Protein AF-0000000087414660 (afdb_homodimer)

Solvent-accessible surface area (backbone atoms only — not comparable to full-atom values): 9824 Å² total; per-residue (Å²): 69,61,43,52,34,40,44,60,48,26,58,79,60,72,46,51,66,63,56,50,16,60,73,39,70,44,61,52,66,60,46,50,29,36,43,65,59,64,57,55,61,46,45,43,66,60,50,35,36,44,49,52,40,48,19,65,75,62,73,42,90,70,55,59,70,57,38,40,43,67,41,82,83,61,58,76,65,73,77,68,74,74,75,71,84,119,70,62,45,51,34,41,44,62,48,28,59,77,61,72,46,51,67,64,57,51,14,60,74,38,71,44,60,51,67,59,46,52,29,36,42,66,60,63,57,57,60,46,46,44,65,59,49,35,37,44,48,52,39,48,21,65,73,61,72,43,90,68,55,59,71,58,38,40,43,67,42,80,82,60,59,76,66,73,76,70,74,77,76,70,83,121

Sequence (172 aa):
MIRFKLSELLEENGITRNALAREAKVRPNSVYEMCDNQTKRVDLQTLDKLLTTLGELSGKEIVLTDVLEYIPGVEEKKQGEDNPDKMIRFKLSELLEENGITRNALAREAKVRPNSVYEMCDNQTKRVDLQTLDKLLTTLGELSGKEIVLTDVLEYIPGVEEKKQGEDNPDK

InterPro domains:
  IPR001387 Cro/C1-type, helix-turn-helix domain [PF13443] (5-55)
  IPR010982 Lambda repressor-like, DNA-binding domain superfamily [G3DSA:1.10.260.40] (1-59)
  IPR010982 Lambda repressor-like, DNA-binding domain superfamily [SSF47413] (2-55)

Organism: NCBI:txid267746

Secondary structure (DSSP, 8-state):
-EEE-HHHHHHHHT--HHHHHHHHT--HHHHHHHHTT--SEEEHHHHHHHHHHHHHHHTS---GGGTEEE-TT-------------/-EEE-HHHHHHHHT--HHHHHHHHT--HHHHHHHHTT--SEEEHHHHHHHHHHHHHHHTS---GGGTEEE-TT-------------

pLDDT: mean 88.48, std 19.62, range [29.03, 98.56]

Nearest PDB structures (foldseek):
  3bs3-assembly1_A-2  TM=8.030E-01  e=2.935E-03  Bacteroides fragilis NCTC 9343
  7t5u-assembly1_A  TM=7.490E-01  e=5.769E-03  Escherichia coli
  3zkc-assembly1_B  TM=8.873E-01  e=2.680E-02  Bacillus subtilis subsp. subtilis str. 168
  3zkc-assembly1_A  TM=8.798E-01  e=3.426E-02  Bacillus subtilis subsp. subtilis str. 168
  1b0n-assembly1_A  TM=8.489E-01  e=2.680E-02  Bacillus subtilis

Radius of gyration: 18.77 Å; Cα contacts (8 Å, |Δi|>4): 215; chains: 2; bounding box: 47×70×40 Å

Foldseek 3Di:
DKAWLLLVLCVVQVHDLVNLCVQLVHDSVVSVCRNVRNDPDDDPVSVVSSQVSSCVSRVDHGDPCNTMDDDPPVPPPPCPVPPPPD/DKAWLLLVLCVVQVHDLVNLCVQLVHDSVVSVCRNVRNDDDDDPVSVVSSQVSSCVSRVDHGDPCNTMDDDPPVPVPPCPPPPPPD

Structure (mmCIF, N/CA/C/O backbone):
data_AF-0000000087414660-model_v1
#
loop_
_entity.id
_entity.type
_entity.pdbx_description
1 polymer 'HTH cro/C1-type domain-containing protein'
#
loop_
_atom_site.group_PDB
_atom_site.id
_atom_site.type_symbol
_atom_site.label_atom_id
_atom_site.label_alt_id
_atom_site.label_comp_id
_atom_site.label_asym_id
_atom_site.label_entity_id
_atom_site.label_seq_id
_atom_site.pdbx_PDB_ins_code
_atom_site.Cartn_x
_atom_site.Cartn_y
_atom_site.Cartn_z
_atom_site.occupancy
_atom_site.B_iso_or_equiv
_atom_site.auth_seq_id
_atom_site.auth_comp_id
_atom_site.auth_asym_id
_atom_site.auth_atom_id
_atom_site.pdbx_PDB_model_num
ATOM 1 N N . MET A 1 1 ? -3.801 10.547 -5.344 1 91.44 1 MET A N 1
ATOM 2 C CA . MET A 1 1 ? -4.586 9.312 -5.289 1 91.44 1 MET A CA 1
ATOM 3 C C . MET A 1 1 ? -3.689 8.094 -5.457 1 91.44 1 MET A C 1
ATOM 5 O O . MET A 1 1 ? -2.656 8.164 -6.125 1 91.44 1 MET A O 1
ATOM 9 N N . ILE A 1 2 ? -4.043 6.918 -4.793 1 96.19 2 ILE A N 1
ATOM 10 C CA . ILE A 1 2 ? -3.33 5.648 -4.918 1 96.19 2 ILE A CA 1
ATOM 11 C C . ILE A 1 2 ? -4.168 4.664 -5.73 1 96.19 2 ILE A C 1
ATOM 13 O O . ILE A 1 2 ? -5.359 4.488 -5.465 1 96.19 2 ILE A O 1
ATOM 17 N N . ARG A 1 3 ? -3.59 4.125 -6.742 1 95.88 3 ARG A N 1
ATOM 18 C CA . ARG A 1 3 ? -4.297 3.168 -7.59 1 95.88 3 ARG A CA 1
ATOM 19 C C . ARG A 1 3 ? -3.443 1.933 -7.848 1 95.88 3 ARG A C 1
ATOM 21 O O . ARG A 1 3 ? -2.215 1.997 -7.789 1 95.88 3 ARG A O 1
ATOM 28 N N . PHE A 1 4 ? -4.129 0.863 -8.141 1 97.94 4 PHE A N 1
ATOM 29 C CA . PHE A 1 4 ? -3.439 -0.372 -8.5 1 97.94 4 PHE A CA 1
ATOM 30 C C . PHE A 1 4 ? -3.09 -0.389 -9.984 1 97.94 4 PHE A C 1
ATOM 32 O O . PHE A 1 4 ? -3.891 0.035 -10.82 1 97.94 4 PHE A O 1
ATOM 39 N N . LYS A 1 5 ? -1.919 -0.885 -10.281 1 97.75 5 LYS A N 1
ATOM 40 C CA . LYS A 1 5 ? -1.485 -1.153 -11.648 1 97.75 5 LYS A CA 1
ATOM 41 C C . LYS A 1 5 ? -1.439 -2.652 -11.93 1 97.75 5 LYS A C 1
ATOM 43 O O . LYS A 1 5 ? -0.771 -3.096 -12.867 1 97.75 5 LYS A O 1
ATOM 48 N N . LEU A 1 6 ? -2.076 -3.365 -11.133 1 98.06 6 LEU A N 1
ATOM 49 C CA . LEU A 1 6 ? -2.004 -4.82 -11.156 1 98.06 6 LEU A CA 1
ATOM 50 C C . LEU A 1 6 ? -2.561 -5.375 -12.469 1 98.06 6 LEU A C 1
ATOM 52 O O . LEU A 1 6 ? -1.972 -6.273 -13.062 1 98.06 6 LEU A O 1
ATOM 56 N N . SER A 1 7 ? -3.668 -4.848 -12.922 1 98.12 7 SER A N 1
ATOM 57 C CA . SER A 1 7 ? -4.281 -5.316 -14.156 1 98.12 7 SER A CA 1
ATOM 58 C C . SER A 1 7 ? -3.332 -5.16 -15.336 1 98.12 7 SER A C 1
ATOM 60 O O . SER A 1 7 ? -3.148 -6.094 -16.125 1 98.12 7 SER A O 1
ATOM 62 N N . GLU A 1 8 ? -2.762 -3.986 -15.5 1 97.62 8 GLU A N 1
ATOM 63 C CA . GLU A 1 8 ? -1.803 -3.713 -16.562 1 97.62 8 GLU A CA 1
ATOM 64 C C . GLU A 1 8 ? -0.589 -4.633 -16.469 1 97.62 8 GLU A C 1
ATOM 66 O O . GLU A 1 8 ? -0.1 -5.137 -17.484 1 97.62 8 GLU A O 1
ATOM 71 N N . LEU A 1 9 ? -0.122 -4.824 -15.258 1 97.44 9 LEU A N 1
ATOM 72 C CA . LEU A 1 9 ? 1.042 -5.672 -15.016 1 97.44 9 LEU A CA 1
ATOM 73 C C . LEU A 1 9 ? 0.767 -7.109 -15.461 1 97.44 9 LEU A C 1
ATOM 75 O O . LEU A 1 9 ? 1.617 -7.742 -16.094 1 97.44 9 LEU A O 1
ATOM 79 N N . LEU A 1 10 ? -0.394 -7.609 -15.117 1 98.12 10 LEU A N 1
ATOM 80 C CA . LEU A 1 10 ? -0.779 -8.961 -15.508 1 98.12 10 LEU A CA 1
ATOM 81 C C . LEU A 1 10 ? -0.871 -9.078 -17.031 1 98.12 10 LEU A C 1
ATOM 83 O O . LEU A 1 10 ? -0.365 -10.039 -17.609 1 98.12 10 LEU A O 1
ATOM 87 N N . GLU A 1 11 ? -1.464 -8.125 -17.641 1 97.81 11 GLU A N 1
ATOM 88 C CA . GLU A 1 11 ? -1.616 -8.117 -19.094 1 97.81 11 GLU A CA 1
ATOM 89 C C . GLU A 1 11 ? -0.259 -8.086 -19.781 1 97.81 11 GLU A C 1
ATOM 91 O O . GLU A 1 11 ? -0.029 -8.828 -20.734 1 97.81 11 GLU A O 1
ATOM 96 N N . GLU A 1 12 ? 0.625 -7.289 -19.281 1 96.5 12 GLU A N 1
ATOM 97 C CA . GLU A 1 12 ? 1.955 -7.141 -19.875 1 96.5 12 GLU A CA 1
ATOM 98 C C . GLU A 1 12 ? 2.742 -8.445 -19.781 1 96.5 12 GLU A C 1
ATOM 100 O O . GLU A 1 12 ? 3.625 -8.695 -20.609 1 96.5 12 GLU A O 1
ATOM 105 N N . ASN A 1 13 ? 2.393 -9.273 -18.812 1 96.44 13 ASN A N 1
ATOM 106 C CA . ASN A 1 13 ? 3.152 -10.5 -18.594 1 96.44 13 ASN A CA 1
ATOM 107 C C . ASN A 1 13 ? 2.361 -11.727 -19.031 1 96.44 13 ASN A C 1
ATOM 109 O O . ASN A 1 13 ? 2.807 -12.859 -18.828 1 96.44 13 ASN A O 1
ATOM 113 N N . GLY A 1 14 ? 1.182 -11.5 -19.484 1 97.31 14 GLY A N 1
ATOM 114 C CA . GLY A 1 14 ? 0.346 -12.586 -19.969 1 97.31 14 GLY A CA 1
ATOM 115 C C . GLY A 1 14 ? -0.167 -13.484 -18.859 1 97.31 14 GLY A C 1
ATOM 116 O O . GLY A 1 14 ? -0.314 -14.695 -19.047 1 97.31 14 GLY A O 1
ATOM 117 N N . ILE A 1 15 ? -0.332 -12.992 -17.734 1 97.88 15 ILE A N 1
ATOM 118 C CA . ILE A 1 15 ? -0.838 -13.734 -16.594 1 97.88 15 ILE A CA 1
ATOM 119 C C . ILE A 1 15 ? -2.307 -13.383 -16.359 1 97.88 15 ILE A C 1
ATOM 121 O O . ILE A 1 15 ? -2.689 -12.211 -16.422 1 97.88 15 ILE A O 1
ATOM 125 N N . THR A 1 16 ? -3.168 -14.367 -16.125 1 98.12 16 THR A N 1
ATOM 126 C CA . THR A 1 16 ? -4.574 -14.094 -15.844 1 98.12 16 THR A CA 1
ATOM 127 C C . THR A 1 16 ? -4.781 -13.797 -14.367 1 98.12 16 THR A C 1
ATOM 129 O O . THR A 1 16 ? -4.008 -14.25 -13.523 1 98.12 16 THR A O 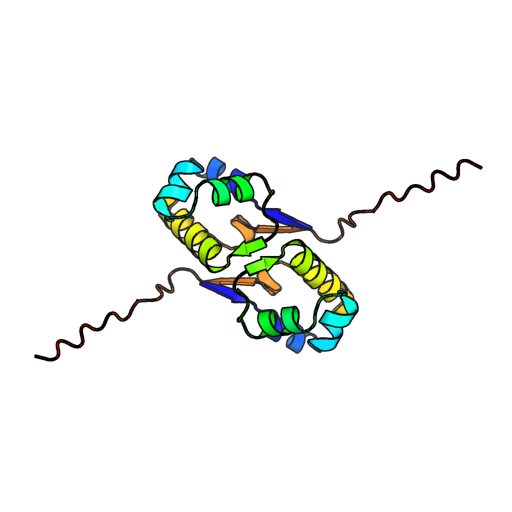1
ATOM 132 N N . ARG A 1 17 ? -5.84 -13.039 -14.062 1 98.31 17 ARG A N 1
ATOM 133 C CA . ARG A 1 17 ? -6.203 -12.773 -12.672 1 98.31 17 ARG A CA 1
ATOM 134 C C . ARG A 1 17 ? -6.375 -14.07 -11.891 1 98.31 17 ARG A C 1
ATOM 136 O O . ARG A 1 17 ? -5.93 -14.172 -10.742 1 98.31 17 ARG A O 1
ATOM 143 N N . ASN A 1 18 ? -6.984 -15.062 -12.562 1 98.25 18 ASN A N 1
ATOM 144 C CA . ASN A 1 18 ? -7.23 -16.359 -11.938 1 98.25 18 ASN A CA 1
ATOM 145 C C . ASN A 1 18 ? -5.926 -17.078 -11.625 1 98.25 18 ASN A C 1
ATOM 147 O O . ASN A 1 18 ? -5.789 -17.688 -10.562 1 98.25 18 ASN A O 1
ATOM 151 N N . ALA A 1 19 ? -5.035 -17.078 -12.523 1 98.38 19 ALA A N 1
ATOM 152 C CA . ALA A 1 19 ? -3.744 -17.734 -12.312 1 98.38 19 ALA A CA 1
ATOM 153 C C . ALA A 1 19 ? -3.004 -17.125 -11.133 1 98.38 19 ALA A C 1
ATOM 155 O O . ALA A 1 19 ? -2.457 -17.844 -10.297 1 98.38 19 ALA A O 1
ATOM 156 N N . LEU A 1 20 ? -3.002 -15.828 -11.086 1 98.38 20 LEU A N 1
ATOM 157 C CA . LEU A 1 20 ? -2.352 -15.156 -9.969 1 98.38 20 LEU A CA 1
ATOM 158 C C . LEU A 1 20 ? -3.012 -15.539 -8.641 1 98.38 20 LEU A C 1
ATOM 160 O O . LEU A 1 20 ? -2.326 -15.859 -7.672 1 98.38 20 LEU A O 1
ATOM 164 N N . ALA A 1 21 ? -4.355 -15.445 -8.586 1 98.56 21 ALA A N 1
ATOM 165 C CA . ALA A 1 21 ? -5.094 -15.773 -7.371 1 98.56 21 ALA A CA 1
ATOM 166 C C . ALA A 1 21 ? -4.777 -17.188 -6.902 1 98.56 21 ALA A C 1
ATOM 168 O O . ALA A 1 21 ? -4.512 -17.422 -5.719 1 98.56 21 ALA A O 1
ATOM 169 N N . ARG A 1 22 ? -4.75 -18.078 -7.836 1 98.38 22 ARG A N 1
ATOM 170 C CA . ARG A 1 22 ? -4.52 -19.484 -7.547 1 98.38 22 ARG A CA 1
ATOM 171 C C . ARG A 1 22 ? -3.104 -19.719 -7.027 1 98.38 22 ARG A C 1
ATOM 173 O O . ARG A 1 22 ? -2.914 -20.344 -5.984 1 98.38 22 ARG A O 1
ATOM 180 N N . GLU A 1 23 ? -2.168 -19.172 -7.703 1 97.88 23 GLU A N 1
ATOM 181 C CA . GLU A 1 23 ? -0.769 -19.406 -7.355 1 97.88 23 GLU A CA 1
ATOM 182 C C . GLU A 1 23 ? -0.406 -18.688 -6.051 1 97.88 23 GLU A C 1
ATOM 184 O O . GLU A 1 23 ? 0.41 -19.188 -5.273 1 97.88 23 GLU A O 1
ATOM 189 N N . ALA A 1 24 ? -0.927 -17.531 -5.828 1 97.81 24 ALA A N 1
ATOM 190 C CA . ALA A 1 24 ? -0.648 -16.766 -4.613 1 97.81 24 ALA A CA 1
ATOM 191 C C . ALA A 1 24 ? -1.467 -17.297 -3.438 1 97.81 24 ALA A C 1
ATOM 193 O O . ALA A 1 24 ? -1.221 -16.922 -2.287 1 97.81 24 ALA A O 1
ATOM 194 N N . LYS A 1 25 ? -2.393 -18.141 -3.74 1 98.12 25 LYS A N 1
ATOM 195 C CA . LYS A 1 25 ? -3.311 -18.641 -2.723 1 98.12 25 LYS A CA 1
ATOM 196 C C . LYS A 1 25 ? -4.078 -17.516 -2.057 1 98.12 25 LYS A C 1
ATOM 198 O O . LYS A 1 25 ? -4.121 -17.422 -0.829 1 98.12 25 LYS A O 1
ATOM 203 N N . VAL A 1 26 ? -4.609 -16.656 -2.852 1 97.94 26 VAL A N 1
ATOM 204 C CA . VAL A 1 26 ? -5.426 -15.523 -2.451 1 97.94 26 VAL A CA 1
ATOM 205 C C . VAL A 1 26 ? -6.812 -15.633 -3.082 1 97.94 26 VAL A C 1
ATOM 207 O O . VAL A 1 26 ? -6.977 -16.25 -4.133 1 97.94 26 VAL A O 1
ATOM 210 N N . ARG A 1 27 ? -7.766 -15.094 -2.33 1 97.75 27 ARG A N 1
ATOM 211 C CA . ARG A 1 27 ? -9.125 -15.109 -2.857 1 97.75 27 ARG A CA 1
ATOM 212 C C . ARG A 1 27 ? -9.203 -14.406 -4.207 1 97.75 27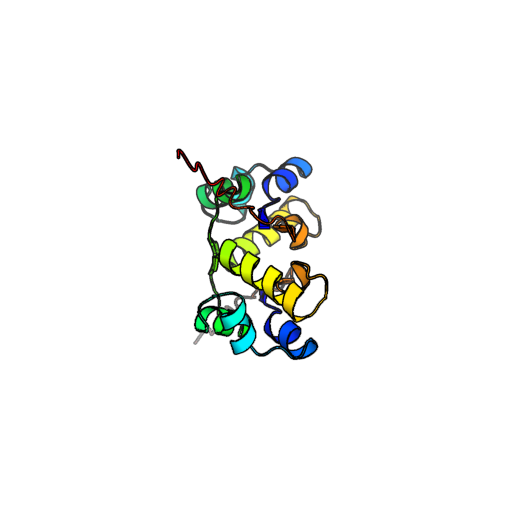 ARG A C 1
ATOM 214 O O . ARG A 1 27 ? -8.734 -13.273 -4.348 1 97.75 27 ARG A O 1
ATOM 221 N N . PRO A 1 28 ? -9.82 -15.094 -5.191 1 98.06 28 PRO A N 1
ATOM 222 C CA . PRO A 1 28 ? -9.93 -14.484 -6.52 1 98.06 28 PRO A CA 1
ATOM 223 C C . PRO A 1 28 ? -10.586 -13.109 -6.488 1 98.06 28 PRO A C 1
ATOM 225 O O . PRO A 1 28 ? -10.141 -12.188 -7.184 1 98.06 28 PRO A O 1
ATOM 228 N N . ASN A 1 29 ? -11.609 -12.961 -5.66 1 98.19 29 ASN A N 1
ATOM 229 C CA . ASN A 1 29 ? -12.305 -11.68 -5.59 1 98.19 29 ASN A CA 1
ATOM 230 C C . ASN A 1 29 ? -11.375 -10.555 -5.148 1 98.19 29 ASN A C 1
ATOM 232 O O . ASN A 1 29 ? -11.516 -9.414 -5.586 1 98.19 29 ASN A O 1
ATOM 236 N N . SER A 1 30 ? -10.43 -10.805 -4.27 1 98.19 30 SER A N 1
ATOM 237 C CA . SER A 1 30 ? -9.469 -9.797 -3.836 1 98.19 30 SER A CA 1
ATOM 238 C C . SER A 1 30 ? -8.609 -9.32 -5 1 98.19 30 SER A C 1
ATOM 240 O O . SER A 1 30 ? -8.375 -8.125 -5.156 1 98.19 30 SER A O 1
ATOM 242 N N . VAL A 1 31 ? -8.203 -10.297 -5.812 1 98.56 31 VAL A N 1
ATOM 243 C CA . VAL A 1 31 ? -7.371 -9.984 -6.973 1 98.56 31 VAL A CA 1
ATOM 244 C C . VAL A 1 31 ? -8.188 -9.188 -7.988 1 98.56 31 VAL A C 1
ATOM 246 O O . VAL A 1 31 ? -7.703 -8.188 -8.539 1 98.56 31 VAL A O 1
ATOM 249 N N . TYR A 1 32 ? -9.445 -9.602 -8.172 1 98.44 32 TYR A N 1
ATOM 250 C CA . TYR A 1 32 ? -10.32 -8.898 -9.102 1 98.44 32 TYR A 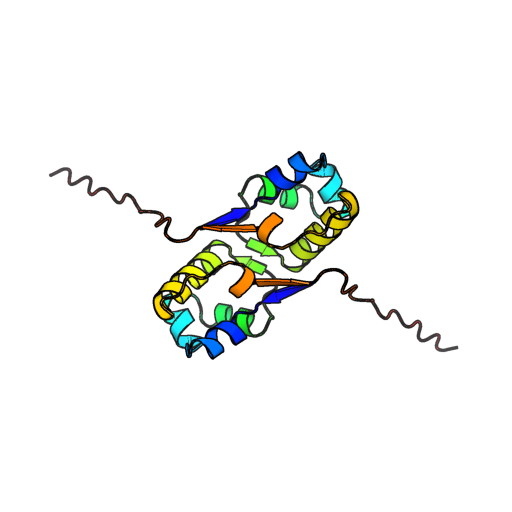CA 1
ATOM 251 C C . TYR A 1 32 ? -10.547 -7.461 -8.664 1 98.44 32 TYR A C 1
ATOM 253 O O . TYR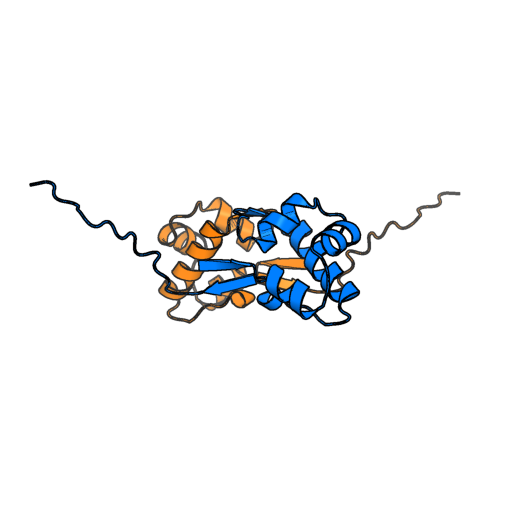 A 1 32 ? -10.445 -6.535 -9.469 1 98.44 32 TYR A O 1
ATOM 261 N N . GLU A 1 33 ? -10.805 -7.32 -7.426 1 98.25 33 GLU A N 1
ATOM 262 C CA . GLU A 1 33 ? -11.039 -5.988 -6.875 1 98.25 33 GLU A CA 1
ATOM 263 C C . GLU A 1 33 ? -9.797 -5.109 -7.016 1 98.25 33 GLU A C 1
ATOM 265 O O . GLU A 1 33 ? -9.906 -3.922 -7.324 1 98.25 33 GLU A O 1
ATOM 270 N N . MET A 1 34 ? -8.625 -5.66 -6.797 1 98.5 34 MET A N 1
ATOM 271 C CA . MET A 1 34 ? -7.383 -4.906 -6.953 1 98.5 34 MET A CA 1
ATOM 272 C C . MET A 1 34 ? -7.172 -4.496 -8.406 1 98.5 34 MET A C 1
ATOM 274 O O . MET A 1 34 ? -6.832 -3.346 -8.688 1 98.5 34 MET A O 1
ATOM 278 N N . CYS A 1 35 ? -7.461 -5.422 -9.266 1 98.44 35 CYS A N 1
ATOM 279 C CA . CYS A 1 35 ? -7.285 -5.16 -10.695 1 98.44 35 CYS A CA 1
ATOM 280 C C . CYS A 1 35 ? -8.242 -4.082 -11.172 1 98.44 35 CYS A C 1
ATOM 282 O O . CYS A 1 35 ? -7.922 -3.314 -12.086 1 98.44 35 CYS A O 1
ATOM 284 N N . ASP A 1 36 ? -9.367 -4.023 -10.562 1 97.81 36 ASP A N 1
ATOM 285 C CA . ASP A 1 36 ? -10.391 -3.074 -10.977 1 97.81 36 ASP A CA 1
ATOM 286 C C . ASP A 1 36 ? -10.336 -1.8 -10.133 1 97.81 36 ASP A C 1
ATOM 288 O O . ASP A 1 36 ? -11.219 -0.942 -10.242 1 97.81 36 ASP A O 1
ATOM 292 N N . ASN A 1 37 ? -9.414 -1.672 -9.336 1 97.62 37 ASN A N 1
ATOM 293 C CA . ASN A 1 37 ? -9.242 -0.528 -8.445 1 97.62 37 ASN A CA 1
ATOM 294 C C . ASN A 1 37 ? -10.469 -0.31 -7.566 1 97.62 37 ASN A C 1
ATOM 296 O O . ASN A 1 37 ? -10.906 0.826 -7.379 1 97.62 37 ASN A O 1
ATOM 300 N N . GLN A 1 38 ? -10.969 -1.354 -7.102 1 97.44 38 GLN A N 1
ATOM 301 C CA . GLN A 1 38 ? -12.133 -1.324 -6.219 1 97.44 38 GLN A CA 1
ATOM 302 C C . GLN A 1 38 ? -11.727 -1.621 -4.777 1 97.44 38 GLN A C 1
ATOM 304 O O . GLN A 1 38 ? -12.555 -1.517 -3.865 1 97.44 38 GLN A O 1
ATOM 309 N N . THR A 1 39 ? -10.523 -1.908 -4.586 1 97.75 39 THR A N 1
ATOM 310 C CA . THR A 1 39 ? -10.023 -2.205 -3.246 1 97.75 39 THR A CA 1
ATOM 311 C C . THR A 1 39 ? -9.898 -0.928 -2.422 1 97.75 39 THR A C 1
ATOM 313 O O . THR A 1 39 ? -9.258 0.033 -2.85 1 97.75 39 THR A O 1
ATOM 316 N N . LYS A 1 40 ? -10.461 -0.944 -1.282 1 96.88 40 LYS A N 1
ATOM 317 C CA . LYS A 1 40 ? -10.383 0.21 -0.391 1 96.88 40 LYS A CA 1
ATOM 318 C C . LYS A 1 40 ? -9.25 0.045 0.622 1 96.88 40 LYS A C 1
ATOM 320 O O . LYS A 1 40 ? -8.508 0.989 0.887 1 96.88 40 LYS A O 1
ATOM 325 N N . ARG A 1 41 ? -9.195 -1.205 1.142 1 98.06 41 ARG A N 1
ATOM 326 C CA . ARG A 1 41 ? -8.156 -1.57 2.098 1 98.06 41 ARG A CA 1
ATOM 327 C C . ARG A 1 41 ? -7.355 -2.77 1.604 1 98.06 41 ARG A C 1
ATOM 329 O O . ARG A 1 41 ? -7.926 -3.742 1.108 1 98.06 41 ARG A O 1
ATOM 336 N N . VAL A 1 42 ? -6.117 -2.721 1.739 1 97.44 42 VAL A N 1
ATOM 337 C CA . VAL A 1 42 ? -5.273 -3.805 1.25 1 97.44 42 VAL A CA 1
ATOM 338 C C . VAL A 1 42 ? -4.531 -4.453 2.418 1 97.44 42 VAL A C 1
ATOM 340 O O . VAL A 1 42 ? -3.986 -3.758 3.277 1 97.44 42 VAL A O 1
ATOM 343 N N . ASP A 1 43 ? -4.676 -5.707 2.475 1 97.81 43 ASP A N 1
ATOM 344 C CA . ASP A 1 43 ? -3.889 -6.496 3.42 1 97.81 43 ASP A CA 1
ATOM 345 C C . ASP A 1 43 ? -2.438 -6.613 2.959 1 97.81 43 ASP A C 1
ATOM 347 O O . ASP A 1 43 ? -2.17 -7.07 1.845 1 97.81 43 ASP A O 1
ATOM 351 N N . LEU A 1 44 ? -1.49 -6.242 3.863 1 97.62 44 LEU A N 1
ATOM 352 C CA . LEU A 1 44 ? -0.096 -6.141 3.445 1 97.62 44 LEU A CA 1
ATOM 353 C C . LEU A 1 44 ? 0.5 -7.523 3.203 1 97.62 44 LEU A C 1
ATOM 355 O O . LEU A 1 44 ? 1.354 -7.691 2.33 1 97.62 44 LEU A O 1
ATOM 359 N N . GLN A 1 45 ? 0.084 -8.484 3.949 1 96 45 GLN A N 1
ATOM 360 C CA . GLN A 1 45 ? 0.558 -9.844 3.709 1 96 45 GLN A CA 1
ATOM 361 C C . GLN A 1 45 ? 0.058 -10.375 2.367 1 96 45 GLN A C 1
ATOM 363 O O . GLN A 1 45 ? 0.804 -11.023 1.632 1 96 45 GLN A O 1
ATOM 368 N N . THR A 1 46 ? -1.224 -10.125 2.096 1 97.38 46 THR A N 1
ATOM 369 C CA . THR A 1 46 ? -1.79 -10.539 0.817 1 97.38 46 THR A CA 1
ATOM 370 C C . THR A 1 46 ? -1.054 -9.875 -0.341 1 97.38 46 THR A C 1
ATOM 372 O O . THR A 1 46 ? -0.71 -10.531 -1.326 1 97.38 46 THR A O 1
ATOM 375 N N . LEU A 1 47 ? -0.814 -8.625 -0.154 1 97.56 47 LEU A N 1
ATOM 376 C CA . LEU A 1 47 ? -0.087 -7.898 -1.19 1 97.56 47 LEU A CA 1
ATOM 377 C C . LEU A 1 47 ? 1.311 -8.477 -1.382 1 97.56 47 LEU A C 1
ATOM 379 O O . LEU A 1 47 ? 1.764 -8.656 -2.516 1 97.56 47 LEU A O 1
ATOM 383 N N . ASP A 1 48 ? 1.931 -8.773 -0.293 1 96.56 48 ASP A N 1
ATOM 384 C CA . ASP A 1 48 ? 3.256 -9.383 -0.339 1 96.56 48 ASP A CA 1
ATOM 385 C C . ASP A 1 48 ? 3.23 -10.695 -1.129 1 96.56 48 ASP A C 1
ATOM 387 O O . ASP A 1 48 ? 4.07 -10.914 -2.002 1 96.56 48 ASP A O 1
ATOM 391 N N . LYS A 1 49 ? 2.26 -11.508 -0.853 1 96.38 49 LYS A N 1
ATOM 392 C CA . LYS A 1 49 ? 2.109 -12.773 -1.558 1 96.38 49 LYS A CA 1
ATOM 393 C C . LYS A 1 49 ? 1.9 -12.555 -3.053 1 96.38 49 LYS A C 1
ATOM 395 O O . LYS A 1 49 ? 2.473 -13.266 -3.879 1 96.38 49 LYS A O 1
ATOM 400 N N . LEU A 1 50 ? 1.127 -11.578 -3.324 1 97.56 50 LEU A N 1
ATOM 401 C CA . LEU A 1 50 ? 0.813 -11.305 -4.723 1 97.56 50 LEU A CA 1
ATOM 402 C C . LEU A 1 50 ? 2.057 -10.844 -5.477 1 97.56 50 LEU A C 1
ATOM 404 O O . LEU A 1 50 ? 2.311 -11.305 -6.594 1 97.56 50 LEU A O 1
ATOM 408 N N . LEU A 1 51 ? 2.805 -10.008 -4.906 1 97.19 51 LEU A N 1
ATOM 409 C CA . LEU A 1 51 ? 4.012 -9.508 -5.559 1 97.19 51 LEU A CA 1
ATOM 410 C C . LEU A 1 51 ? 5.027 -10.633 -5.746 1 97.19 51 LEU A C 1
ATOM 412 O O . LEU A 1 51 ? 5.645 -10.75 -6.809 1 97.19 51 LEU A O 1
ATOM 416 N N . THR A 1 52 ? 5.203 -11.414 -4.695 1 96.44 52 THR A N 1
ATOM 417 C CA . THR A 1 52 ? 6.129 -12.539 -4.766 1 96.44 52 THR A CA 1
ATOM 418 C C . THR A 1 52 ? 5.723 -13.516 -5.867 1 96.44 52 THR A C 1
ATOM 420 O O . THR A 1 52 ? 6.551 -13.906 -6.691 1 96.44 52 THR A O 1
ATOM 423 N N . THR A 1 53 ? 4.465 -13.836 -5.867 1 97.12 53 THR A N 1
ATOM 424 C CA . THR A 1 53 ? 3.947 -14.773 -6.852 1 97.12 53 THR A CA 1
ATOM 425 C C . THR A 1 53 ? 4.094 -14.219 -8.266 1 97.12 53 THR A C 1
ATOM 427 O O . THR A 1 53 ? 4.453 -14.945 -9.195 1 97.12 53 THR A O 1
ATOM 430 N N . LEU A 1 54 ? 3.82 -12.984 -8.445 1 96.88 54 LEU A N 1
ATOM 431 C CA . LEU A 1 54 ? 3.953 -12.344 -9.742 1 96.88 54 LEU A CA 1
ATOM 432 C C . LEU A 1 54 ? 5.395 -12.406 -10.242 1 96.88 54 LEU A C 1
ATOM 434 O O . LEU A 1 54 ? 5.637 -12.648 -11.422 1 96.88 54 LEU A O 1
ATOM 438 N N . GLY A 1 55 ? 6.297 -12.102 -9.328 1 96.12 55 GLY A N 1
ATOM 439 C CA . GLY A 1 55 ? 7.699 -12.258 -9.68 1 96.12 55 GLY A CA 1
ATOM 440 C C . GLY A 1 55 ? 8.047 -13.664 -10.141 1 96.12 55 GLY A C 1
ATOM 441 O O . GLY A 1 55 ? 8.75 -13.844 -11.133 1 96.12 55 GLY A O 1
ATOM 442 N N . GLU A 1 56 ? 7.562 -14.586 -9.469 1 95.75 56 GLU A N 1
ATOM 443 C CA . GLU A 1 56 ? 7.805 -15.984 -9.797 1 95.75 56 GLU A CA 1
ATOM 444 C C . GLU A 1 56 ? 7.191 -16.344 -11.148 1 95.75 56 GLU A C 1
ATOM 446 O O . GLU A 1 56 ? 7.812 -17.047 -11.945 1 95.75 56 GLU A O 1
ATOM 451 N N . LEU A 1 57 ? 5.973 -15.875 -11.367 1 96.94 57 LEU A N 1
ATOM 452 C CA . LEU A 1 57 ? 5.254 -16.219 -12.594 1 96.94 57 LEU A CA 1
ATOM 453 C C . LEU A 1 57 ? 5.871 -15.5 -13.797 1 96.94 57 LEU A C 1
ATOM 455 O O . LEU A 1 57 ? 5.957 -16.078 -14.883 1 96.94 57 LEU A O 1
ATOM 459 N N . SER A 1 58 ? 6.277 -14.312 -13.617 1 95.94 58 SER A N 1
ATOM 460 C CA . SER A 1 58 ? 6.777 -13.508 -14.727 1 95.94 58 SER A CA 1
ATOM 461 C C . SER A 1 58 ? 8.273 -13.727 -14.945 1 95.94 58 SER A C 1
ATOM 463 O O . SER A 1 58 ? 8.789 -13.477 -16.031 1 95.94 58 SER A O 1
ATOM 465 N N . GLY A 1 59 ? 8.953 -14.141 -13.93 1 95.31 59 GLY A N 1
ATOM 466 C CA . GLY A 1 59 ? 10.391 -14.297 -13.992 1 95.31 59 GLY A CA 1
ATOM 467 C C . GLY A 1 59 ? 11.141 -12.977 -13.93 1 95.31 59 GLY A C 1
ATOM 468 O O . GLY A 1 59 ? 12.32 -12.906 -14.266 1 95.31 59 GLY A O 1
ATOM 469 N N . LYS A 1 60 ? 10.422 -11.953 -13.484 1 94.5 60 LYS A N 1
ATOM 470 C CA . LYS A 1 60 ? 11 -10.617 -13.391 1 94.5 60 LYS A CA 1
ATOM 471 C C . LYS A 1 60 ? 11 -10.109 -11.953 1 94.5 60 LYS A C 1
ATOM 473 O O . LYS A 1 60 ? 10.281 -10.648 -11.102 1 94.5 60 LYS A O 1
ATOM 478 N N . GLU A 1 61 ? 11.898 -9.258 -11.828 1 93.88 61 GLU A N 1
ATOM 479 C CA . GLU A 1 61 ? 11.867 -8.586 -10.531 1 93.88 61 GLU A CA 1
ATOM 480 C C . GLU A 1 61 ? 10.695 -7.617 -10.438 1 93.88 61 GLU A C 1
ATOM 482 O O . GLU A 1 61 ? 10.516 -6.766 -11.312 1 93.88 61 GLU A O 1
ATOM 487 N N . ILE A 1 62 ? 9.922 -7.789 -9.445 1 95.81 62 ILE A N 1
ATOM 488 C CA . ILE A 1 62 ? 8.766 -6.926 -9.234 1 95.81 62 ILE A CA 1
ATOM 489 C C . ILE A 1 62 ? 9.062 -5.93 -8.117 1 95.81 62 ILE A C 1
ATOM 491 O O . ILE A 1 62 ? 9.617 -6.297 -7.082 1 95.81 62 ILE A O 1
ATOM 495 N N . VAL A 1 63 ? 8.727 -4.719 -8.367 1 94.88 63 VAL A N 1
ATOM 496 C CA . VAL A 1 63 ? 8.852 -3.695 -7.336 1 94.88 63 VAL A CA 1
ATOM 497 C C . VAL A 1 63 ? 7.477 -3.131 -6.996 1 94.88 63 VAL A C 1
ATOM 499 O O . VAL A 1 63 ? 6.512 -3.348 -7.73 1 94.88 63 VAL A O 1
ATOM 502 N N . LEU A 1 64 ? 7.32 -2.477 -5.879 1 96.62 64 LEU A N 1
ATOM 503 C CA . LEU A 1 64 ? 6.043 -1.991 -5.363 1 96.62 64 LEU A CA 1
ATOM 504 C C . LEU A 1 64 ? 5.355 -1.088 -6.383 1 96.62 64 LEU A C 1
ATOM 506 O O . LEU A 1 64 ? 4.137 -1.16 -6.559 1 96.62 64 LEU A O 1
ATOM 510 N N . THR A 1 65 ? 6.145 -0.292 -7.102 1 95.94 65 THR A N 1
ATOM 511 C CA . THR A 1 65 ? 5.594 0.696 -8.023 1 95.94 65 THR A CA 1
ATOM 512 C C . THR A 1 65 ? 5.078 0.024 -9.289 1 95.94 65 THR A C 1
ATOM 514 O O . THR A 1 65 ? 4.383 0.65 -10.094 1 95.94 65 THR A O 1
ATOM 517 N N . ASP A 1 66 ? 5.461 -1.231 -9.469 1 96.06 66 ASP A N 1
ATOM 518 C CA . ASP A 1 66 ? 4.891 -2 -10.57 1 96.06 66 ASP A CA 1
ATOM 519 C C . ASP A 1 66 ? 3.416 -2.312 -10.312 1 96.06 66 ASP A C 1
ATOM 521 O O . ASP A 1 66 ? 2.656 -2.553 -11.258 1 96.06 66 ASP A O 1
ATOM 525 N N . VAL A 1 67 ? 3.027 -2.309 -8.992 1 96.88 67 VAL A N 1
ATOM 526 C CA . VAL A 1 67 ? 1.702 -2.809 -8.641 1 96.88 67 VAL A CA 1
ATOM 527 C C . VAL A 1 67 ? 0.853 -1.672 -8.078 1 96.88 67 VAL A C 1
ATOM 529 O O . VAL A 1 67 ? -0.372 -1.673 -8.219 1 96.88 67 VAL A O 1
ATOM 532 N N . LEU A 1 68 ? 1.542 -0.715 -7.465 1 97.38 68 LEU A N 1
ATOM 533 C CA . LEU A 1 68 ? 0.864 0.399 -6.812 1 97.38 68 LEU A CA 1
ATOM 534 C C . LEU A 1 68 ? 1.437 1.733 -7.281 1 97.38 68 LEU A C 1
ATOM 536 O O . LEU A 1 68 ? 2.654 1.884 -7.398 1 97.38 68 LEU A O 1
ATOM 540 N N . GLU A 1 69 ? 0.493 2.668 -7.527 1 95.75 69 GLU A N 1
ATOM 541 C CA . GLU A 1 69 ? 0.898 3.998 -7.973 1 95.75 69 GLU A CA 1
ATOM 542 C C . GLU A 1 69 ? 0.244 5.086 -7.129 1 95.75 69 GLU A C 1
ATOM 544 O O . GLU A 1 69 ? -0.947 5.012 -6.82 1 95.75 69 GLU A O 1
ATOM 549 N N . TYR A 1 70 ? 1.043 6.008 -6.691 1 96.69 70 TYR A N 1
ATOM 550 C CA . TYR A 1 70 ? 0.565 7.211 -6.023 1 96.69 70 TYR A CA 1
ATOM 551 C C . TYR A 1 70 ? 0.613 8.414 -6.965 1 96.69 70 TYR A C 1
ATOM 553 O O . TYR A 1 70 ? 1.662 8.719 -7.535 1 96.69 70 TYR A O 1
ATOM 561 N N . ILE A 1 71 ? -0.487 9.047 -7.195 1 92.38 71 ILE A N 1
ATOM 562 C CA . ILE A 1 71 ? -0.588 10.234 -8.031 1 92.38 71 ILE A CA 1
ATOM 563 C C . ILE A 1 71 ? -0.919 11.453 -7.168 1 92.38 71 ILE A C 1
ATOM 565 O O . ILE A 1 71 ? -2.053 11.602 -6.707 1 92.38 71 ILE A O 1
ATOM 569 N N . PRO A 1 72 ? 0.135 12.297 -7.043 1 85.94 72 PRO A N 1
ATOM 570 C CA . PRO A 1 72 ? -0.089 13.484 -6.211 1 85.94 72 PRO A CA 1
ATOM 571 C C . PRO A 1 72 ? -1.042 14.484 -6.855 1 85.94 72 PRO A C 1
ATOM 573 O O . PRO A 1 72 ? -1.062 14.625 -8.078 1 85.94 72 PRO A O 1
ATOM 576 N N . GLY A 1 73 ? -1.659 15.453 -6.059 1 71.25 73 GLY A N 1
ATOM 577 C CA . GLY A 1 73 ? -2.312 16.656 -6.547 1 71.25 73 GLY A CA 1
ATOM 578 C C . GLY A 1 73 ? -3.695 16.406 -7.117 1 71.25 73 GLY A C 1
ATOM 579 O O . GLY A 1 73 ? -4.363 17.328 -7.586 1 71.25 73 GLY A O 1
ATOM 580 N N . VAL A 1 74 ? -3.986 15.133 -7.488 1 58.25 74 VAL A N 1
ATOM 581 C CA . VAL A 1 74 ? -5.32 15.031 -8.07 1 58.25 74 VAL A CA 1
ATOM 582 C C . VAL A 1 74 ? -6.371 15.422 -7.027 1 58.25 74 VAL A C 1
ATOM 584 O O . VAL A 1 74 ? -6.52 14.742 -6.008 1 58.25 74 VAL A O 1
ATOM 587 N N . GLU A 1 75 ? -6.234 16.594 -6.652 1 49.75 75 GLU A N 1
ATOM 588 C CA . GLU A 1 75 ? -7.301 17.078 -5.781 1 49.75 75 GLU A CA 1
ATOM 589 C C . GLU A 1 75 ? -8.656 16.516 -6.195 1 49.75 75 GLU A C 1
ATOM 591 O O . GLU A 1 75 ? -9.008 16.531 -7.375 1 49.75 75 GLU A O 1
ATOM 596 N N . GLU A 1 76 ? -8.883 15.398 -5.695 1 46.84 76 GLU A N 1
ATOM 597 C CA . GLU A 1 76 ? -10.289 15.172 -6.012 1 46.84 76 GLU A CA 1
ATOM 598 C C . GLU A 1 76 ? -11.117 16.438 -5.797 1 46.84 76 GLU A C 1
ATOM 600 O O . GLU A 1 76 ? -11.18 16.953 -4.68 1 46.84 76 GLU A O 1
ATOM 605 N N . LYS A 1 77 ? -10.938 17.453 -6.652 1 42.12 77 LYS A N 1
ATOM 606 C CA . LYS A 1 77 ? -11.828 18.609 -6.578 1 42.12 77 LYS A CA 1
ATOM 607 C C . LYS A 1 77 ? -13.266 18.172 -6.297 1 42.12 77 LYS A C 1
ATOM 609 O O . LYS A 1 77 ? -13.805 17.312 -6.984 1 42.12 77 LYS A O 1
ATOM 614 N N . LYS A 1 78 ? -13.594 18.109 -5.121 1 43.72 78 LYS A N 1
ATOM 615 C CA . LYS A 1 78 ? -15.039 18.125 -4.906 1 43.72 78 LYS A CA 1
ATOM 616 C C . LYS A 1 78 ? -15.703 19.203 -5.754 1 43.72 78 LYS A C 1
ATOM 618 O O . LYS A 1 78 ? -15.273 20.359 -5.754 1 43.72 78 LYS A O 1
ATOM 623 N N . GLN A 1 79 ? -16 19.016 -7.016 1 41.44 79 GLN A N 1
ATOM 624 C CA . GLN A 1 79 ? -16.938 19.875 -7.719 1 41.44 79 GLN A CA 1
ATOM 625 C C . GLN A 1 79 ? -18.141 20.234 -6.832 1 41.44 79 GLN A C 1
ATOM 627 O O . GLN A 1 79 ? -18.984 19.375 -6.559 1 41.44 79 GLN A O 1
ATOM 632 N N . GLY A 1 80 ? -17.969 20.641 -5.664 1 39.75 80 GLY A N 1
ATOM 633 C CA . GLY A 1 80 ? -19.125 21.234 -4.992 1 39.75 80 GLY A CA 1
ATOM 634 C C . GLY A 1 80 ? -19.875 22.203 -5.859 1 39.75 80 GLY A C 1
ATOM 635 O O . GLY A 1 80 ? -19.625 23.422 -5.82 1 39.75 80 GLY A O 1
ATOM 636 N N . GLU A 1 81 ? -19.906 22.109 -7.207 1 42.22 81 GLU A N 1
ATOM 637 C CA . GLU A 1 81 ? -20.781 23.062 -7.883 1 42.22 81 GLU A CA 1
ATOM 638 C C . GLU A 1 81 ? -22.125 23.172 -7.164 1 42.22 81 GLU A C 1
ATOM 640 O O . GLU A 1 81 ? -22.766 22.156 -6.859 1 42.22 81 GLU A O 1
ATOM 645 N N . ASP A 1 82 ? -22.266 24.266 -6.324 1 41.12 82 ASP A N 1
ATOM 646 C CA . ASP A 1 82 ? -23.375 25.016 -5.746 1 41.12 82 ASP A CA 1
ATOM 647 C C . ASP A 1 82 ? -24.531 25.141 -6.746 1 41.12 82 ASP A C 1
ATOM 649 O O . ASP A 1 82 ? -24.375 25.766 -7.801 1 41.12 82 ASP A O 1
ATOM 653 N N . ASN A 1 83 ? -25.141 24.156 -7.309 1 43.16 83 ASN A N 1
ATOM 654 C CA . ASN A 1 83 ? -26.422 24.406 -7.977 1 43.16 83 ASN A CA 1
ATOM 655 C C . ASN A 1 83 ? -27.297 25.344 -7.156 1 43.16 83 ASN A C 1
ATOM 657 O O . ASN A 1 83 ? -27.828 24.953 -6.113 1 43.16 83 ASN A O 1
ATOM 661 N N . PRO A 1 84 ? -26.969 26.672 -6.961 1 43.38 84 PRO A N 1
ATOM 662 C CA . PRO A 1 84 ? -28.016 27.578 -6.449 1 43.38 84 PRO A CA 1
ATOM 663 C C . PRO A 1 84 ? -29.328 27.469 -7.223 1 43.38 84 PRO A C 1
ATOM 665 O O . PRO A 1 84 ? -29.344 27.656 -8.438 1 43.38 84 PRO A O 1
ATOM 668 N N . ASP A 1 85 ? -30.125 26.5 -7.141 1 39.28 85 ASP A N 1
ATOM 669 C CA . ASP A 1 85 ? -31.531 26.641 -7.496 1 39.28 85 ASP A CA 1
ATOM 670 C C . ASP A 1 85 ? -32.125 27.922 -6.91 1 39.28 85 ASP A C 1
ATOM 672 O O . ASP A 1 85 ? -32.281 28.047 -5.691 1 39.28 85 ASP A O 1
ATOM 676 N N . LYS A 1 86 ? -31.531 29.188 -7.125 1 29.03 86 LYS A N 1
ATOM 677 C CA . LYS A 1 86 ? -32.438 30.328 -7.289 1 29.03 86 LYS A CA 1
ATOM 678 C C . LYS A 1 86 ? -33.281 30.172 -8.555 1 29.03 86 LYS A C 1
ATOM 680 O O . LYS A 1 86 ? -32.781 29.734 -9.594 1 29.03 86 LYS A O 1
ATOM 685 N N . MET B 1 1 ? 8.602 -9.227 1.729 1 91.69 1 MET B N 1
ATOM 686 C CA . MET B 1 1 ? 7.824 -8.594 2.787 1 91.69 1 MET B CA 1
ATOM 687 C C . MET B 1 1 ? 7.613 -7.109 2.488 1 91.69 1 MET B C 1
ATOM 689 O O . MET B 1 1 ? 8.453 -6.477 1.845 1 91.69 1 MET B O 1
ATOM 693 N N . ILE B 1 2 ? 6.441 -6.52 2.924 1 96.19 2 ILE B N 1
ATOM 694 C CA . ILE B 1 2 ? 6.129 -5.105 2.771 1 96.19 2 ILE B CA 1
ATOM 695 C C . ILE B 1 2 ? 6.195 -4.41 4.129 1 96.19 2 ILE B C 1
ATOM 697 O O . ILE B 1 2 ? 5.621 -4.895 5.109 1 96.19 2 ILE B O 1
ATOM 701 N N . ARG B 1 3 ? 6.949 -3.357 4.211 1 95.94 3 ARG B N 1
ATOM 702 C CA . ARG B 1 3 ? 7.094 -2.619 5.461 1 95.94 3 ARG B CA 1
ATOM 703 C C . ARG B 1 3 ? 6.934 -1.119 5.23 1 95.94 3 ARG B C 1
ATOM 705 O O . ARG B 1 3 ? 7.176 -0.625 4.129 1 95.94 3 ARG B O 1
ATOM 712 N N . PHE B 1 4 ? 6.543 -0.464 6.285 1 97.94 4 PHE B N 1
ATOM 713 C CA . PHE B 1 4 ? 6.434 0.989 6.238 1 97.94 4 PHE B CA 1
ATOM 714 C C . PHE B 1 4 ? 7.781 1.642 6.531 1 97.94 4 PHE B C 1
ATOM 716 O O . PHE B 1 4 ? 8.516 1.192 7.414 1 97.94 4 PHE B O 1
ATOM 723 N N . LYS B 1 5 ? 8.062 2.693 5.812 1 97.75 5 LYS B N 1
ATOM 724 C CA . LYS B 1 5 ? 9.211 3.559 6.066 1 97.75 5 LYS B CA 1
ATOM 725 C C . LYS B 1 5 ? 8.773 4.91 6.617 1 97.75 5 LYS B C 1
ATOM 727 O O . LYS B 1 5 ? 9.523 5.887 6.555 1 97.75 5 LYS B O 1
ATOM 732 N N . LEU B 1 6 ? 7.625 4.953 7.078 1 98.06 6 LEU B N 1
ATOM 733 C CA . LEU B 1 6 ? 6.992 6.203 7.492 1 98.06 6 LEU B CA 1
ATOM 734 C C . LEU B 1 6 ? 7.738 6.828 8.664 1 98.06 6 LEU B C 1
ATOM 736 O O . LEU B 1 6 ? 7.973 8.039 8.68 1 98.06 6 LEU B O 1
ATOM 740 N N . SER B 1 7 ? 8.133 6.035 9.633 1 98.12 7 SER B N 1
ATOM 741 C CA . SER B 1 7 ? 8.844 6.547 10.797 1 98.12 7 SER B CA 1
ATOM 742 C C . SER B 1 7 ? 10.141 7.234 10.398 1 98.12 7 SER B C 1
ATOM 744 O O . SER B 1 7 ? 10.43 8.352 10.844 1 98.12 7 SER B O 1
ATOM 746 N N . GLU B 1 8 ? 10.945 6.582 9.594 1 97.62 8 GLU B N 1
ATOM 747 C CA . GLU B 1 8 ? 12.203 7.141 9.102 1 97.62 8 GLU B CA 1
ATOM 748 C C . GLU B 1 8 ? 11.969 8.422 8.312 1 97.62 8 GLU B C 1
ATOM 750 O O . GLU B 1 8 ? 12.719 9.391 8.445 1 97.62 8 GLU B O 1
ATOM 755 N N . LEU B 1 9 ? 10.93 8.398 7.488 1 97.38 9 LEU B N 1
ATOM 756 C CA . LEU B 1 9 ? 10.602 9.555 6.664 1 97.38 9 LEU B CA 1
ATOM 757 C C . LEU B 1 9 ? 10.258 10.758 7.535 1 97.38 9 LEU B C 1
ATOM 759 O O . LEU B 1 9 ? 10.695 11.875 7.254 1 97.38 9 LEU B O 1
ATOM 763 N N . LEU B 1 10 ? 9.484 10.531 8.555 1 98.06 10 LEU B N 1
ATOM 764 C CA . LEU B 1 10 ? 9.109 11.602 9.477 1 98.06 10 LEU B CA 1
ATOM 765 C C . LEU B 1 10 ? 10.344 12.156 10.188 1 98.06 10 LEU B C 1
ATOM 767 O O . LEU B 1 10 ? 10.516 13.375 10.289 1 98.06 10 LEU B O 1
ATOM 771 N N . GLU B 1 11 ? 11.172 11.297 10.633 1 97.75 11 GLU B N 1
ATOM 772 C CA . GLU B 1 11 ? 12.391 11.695 11.328 1 97.75 11 GLU B CA 1
ATOM 773 C C . GLU B 1 11 ? 13.305 12.516 10.422 1 97.75 11 GLU B C 1
ATOM 775 O O . GLU B 1 11 ? 13.844 13.547 10.836 1 97.75 11 GLU B O 1
ATOM 780 N N . GLU B 1 12 ? 13.438 12.094 9.211 1 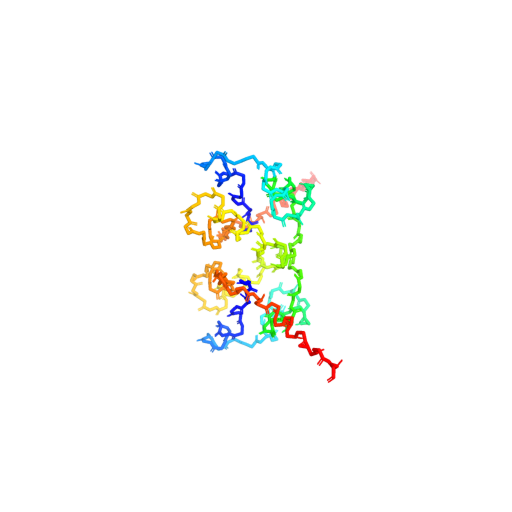96.5 12 GLU B N 1
ATOM 781 C CA . GLU B 1 12 ? 14.297 12.766 8.25 1 96.5 12 GLU B CA 1
ATOM 782 C C . GLU B 1 12 ? 13.805 14.18 7.957 1 96.5 12 GLU B C 1
ATOM 784 O O . GLU B 1 12 ? 14.594 15.062 7.613 1 96.5 12 GLU B O 1
ATOM 789 N N . ASN B 1 13 ? 12.516 14.391 8.141 1 96.38 13 ASN B N 1
ATOM 790 C CA . ASN B 1 13 ? 11.93 15.688 7.801 1 96.38 13 ASN B CA 1
ATOM 791 C C . ASN B 1 13 ? 11.562 16.484 9.047 1 96.38 13 ASN B C 1
ATOM 793 O O . ASN B 1 13 ? 10.961 17.562 8.953 1 96.38 13 ASN B O 1
ATOM 797 N N . GLY B 1 14 ? 11.797 15.906 10.172 1 97.25 14 GLY B N 1
ATOM 798 C CA . GLY B 1 14 ? 11.531 16.578 11.43 1 97.25 14 GLY B CA 1
ATOM 799 C C . GLY B 1 14 ? 10.047 16.734 11.727 1 97.25 14 GLY B C 1
ATOM 800 O O . GLY B 1 14 ? 9.625 17.719 12.32 1 97.25 14 GLY B O 1
ATOM 801 N N . ILE B 1 15 ? 9.289 15.859 11.266 1 97.88 15 ILE B N 1
ATOM 802 C CA . ILE B 1 15 ? 7.844 15.875 11.492 1 97.88 15 ILE B CA 1
ATOM 803 C C . ILE B 1 15 ? 7.48 14.828 12.547 1 97.88 15 ILE B C 1
ATOM 805 O O . ILE B 1 15 ? 7.988 13.711 12.523 1 97.88 15 ILE B O 1
ATOM 809 N N . THR B 1 16 ? 6.641 15.195 13.508 1 98.12 16 THR B N 1
ATOM 810 C CA . THR B 1 16 ? 6.219 14.227 14.516 1 98.12 16 THR B CA 1
ATOM 811 C C . THR B 1 16 ? 5.031 13.406 14.023 1 98.12 16 THR B C 1
ATOM 813 O O . THR B 1 16 ? 4.27 13.867 13.164 1 98.12 16 THR B O 1
ATOM 816 N N . ARG B 1 17 ? 4.879 12.195 14.562 1 98.31 17 ARG B N 1
ATOM 817 C CA . ARG B 1 17 ? 3.73 11.359 14.242 1 98.31 17 ARG B CA 1
ATOM 818 C C . ARG B 1 17 ? 2.422 12.102 14.492 1 98.31 17 ARG B C 1
ATOM 820 O O . ARG B 1 17 ? 1.49 12.023 13.688 1 98.31 17 ARG B O 1
ATOM 827 N N . ASN B 1 18 ? 2.412 12.859 15.617 1 98.25 18 ASN B N 1
ATOM 828 C CA . ASN B 1 18 ? 1.227 13.625 16 1 98.25 18 ASN B CA 1
ATOM 829 C C . ASN B 1 18 ? 0.915 14.719 14.984 1 98.25 18 ASN B C 1
ATOM 831 O O . ASN B 1 18 ? -0.248 14.945 14.641 1 98.25 18 ASN B O 1
ATOM 835 N N . ALA B 1 19 ? 1.883 15.414 14.562 1 98.38 19 ALA B N 1
ATOM 836 C CA . ALA B 1 19 ? 1.693 16.484 13.586 1 98.38 19 ALA B CA 1
ATOM 837 C C . ALA B 1 19 ? 1.118 15.93 12.281 1 98.38 19 ALA B C 1
ATOM 839 O O . ALA B 1 19 ? 0.19 16.516 11.711 1 98.38 19 ALA B O 1
ATOM 840 N N . LEU B 1 20 ? 1.664 14.844 11.859 1 98.38 20 LEU B N 1
ATOM 841 C CA . LEU B 1 20 ? 1.155 14.227 10.641 1 98.38 20 LEU B CA 1
ATOM 842 C C . LEU B 1 20 ? -0.302 13.805 10.812 1 98.38 20 LEU B C 1
ATOM 844 O O . LEU B 1 20 ? -1.134 14.078 9.938 1 98.38 20 LEU B O 1
ATOM 848 N N . ALA B 1 21 ? -0.606 13.102 11.914 1 98.56 21 ALA B N 1
ATOM 849 C CA . ALA B 1 21 ? -1.969 12.641 12.172 1 98.56 21 ALA B CA 1
ATOM 850 C C . ALA B 1 21 ? -2.949 13.812 12.172 1 98.56 21 ALA B C 1
ATOM 852 O O . ALA B 1 21 ? -4.012 13.734 11.555 1 98.56 21 ALA B O 1
ATOM 853 N N . ARG B 1 22 ? -2.545 14.852 12.805 1 98.38 22 ARG B N 1
ATOM 854 C CA . ARG B 1 22 ? -3.391 16.031 12.945 1 98.38 22 ARG B CA 1
ATOM 855 C C . ARG B 1 22 ? -3.629 16.703 11.602 1 98.38 22 ARG B C 1
ATOM 857 O O . ARG B 1 22 ? -4.773 16.969 11.227 1 98.38 22 ARG B O 1
ATOM 864 N N . GLU B 1 23 ? -2.592 16.906 10.883 1 97.88 23 GLU B N 1
ATOM 865 C CA . GLU B 1 23 ? -2.686 17.625 9.609 1 97.88 23 GLU B CA 1
ATOM 866 C C . GLU B 1 23 ? -3.398 16.781 8.555 1 97.88 23 GLU B C 1
ATOM 868 O O . GLU B 1 23 ? -4.117 17.312 7.707 1 97.88 23 GLU B O 1
ATOM 873 N N . ALA B 1 24 ? -3.166 15.5 8.555 1 97.81 24 ALA B N 1
ATOM 874 C CA . ALA B 1 24 ? -3.799 14.602 7.594 1 97.81 24 ALA B CA 1
ATOM 875 C C . ALA B 1 24 ? -5.23 14.273 8.008 1 97.81 24 ALA B C 1
ATOM 877 O O . ALA B 1 24 ? -5.996 13.703 7.223 1 97.81 24 ALA B O 1
ATOM 878 N N . LYS B 1 25 ? -5.574 14.664 9.188 1 98.12 25 LYS B N 1
ATOM 879 C CA . LYS B 1 25 ? -6.887 14.336 9.742 1 98.12 25 LYS B CA 1
ATOM 880 C C . LYS B 1 25 ? -7.109 12.828 9.773 1 98.12 25 LYS B C 1
ATOM 882 O O . LYS B 1 25 ? -8.133 12.336 9.297 1 98.12 25 LYS B O 1
ATOM 887 N N . VAL B 1 26 ? -6.152 12.133 10.273 1 97.94 26 VAL B N 1
ATOM 888 C CA . VAL B 1 26 ? -6.156 10.688 10.453 1 97.94 26 VAL B CA 1
ATOM 889 C C . VAL B 1 26 ? -5.973 10.344 11.938 1 97.94 26 VAL B C 1
ATOM 891 O O . VAL B 1 26 ? -5.391 11.133 12.688 1 97.94 26 VAL B O 1
ATOM 894 N N . ARG B 1 27 ? -6.57 9.227 12.289 1 97.75 27 ARG B N 1
ATOM 895 C CA . ARG B 1 27 ? -6.43 8.789 13.672 1 97.75 27 ARG B CA 1
ATOM 896 C C . ARG B 1 27 ? -4.961 8.602 14.039 1 97.75 27 ARG B C 1
ATOM 898 O O . ARG B 1 27 ? -4.219 7.926 13.328 1 97.75 27 ARG B O 1
ATOM 905 N N . PRO B 1 28 ? -4.574 9.203 15.18 1 98 28 PRO B N 1
ATOM 906 C CA . PRO B 1 28 ? -3.176 9.078 15.602 1 98 28 PRO B CA 1
ATOM 907 C C . PRO B 1 28 ? -2.717 7.629 15.711 1 98 28 PRO B C 1
ATOM 909 O O . PRO B 1 28 ? -1.598 7.297 15.305 1 98 28 PRO B O 1
ATOM 912 N N . ASN B 1 29 ? -3.592 6.777 16.219 1 98.12 29 ASN B N 1
ATOM 913 C CA . ASN B 1 29 ? -3.219 5.375 16.375 1 98.12 29 ASN B CA 1
ATOM 914 C C . ASN B 1 29 ? -2.877 4.73 15.039 1 98.12 29 ASN B C 1
ATOM 916 O O . ASN B 1 29 ? -2.006 3.859 14.969 1 98.12 29 ASN B O 1
ATOM 920 N N . SER B 1 30 ? -3.539 5.074 13.961 1 98.19 30 SER B N 1
ATOM 921 C CA . SER B 1 30 ? -3.232 4.539 12.633 1 98.19 30 SER B CA 1
ATOM 922 C C . SER B 1 30 ? -1.821 4.914 12.203 1 98.19 30 SER B C 1
ATOM 924 O O . SER B 1 30 ? -1.084 4.078 11.672 1 98.19 30 SER B O 1
ATOM 926 N N . VAL B 1 31 ? -1.489 6.172 12.477 1 98.56 31 VAL B N 1
ATOM 927 C CA . VAL B 1 31 ? -0.164 6.664 12.117 1 98.56 31 VAL B CA 1
ATOM 928 C C . VAL B 1 31 ? 0.896 5.961 12.961 1 98.56 31 VAL B C 1
ATOM 930 O O . VAL B 1 31 ? 1.931 5.535 12.438 1 98.56 31 VAL B O 1
ATOM 933 N N . TYR B 1 32 ? 0.583 5.789 14.25 1 98.44 32 TYR B N 1
ATOM 934 C CA . TYR B 1 32 ? 1.516 5.113 15.148 1 98.44 32 TYR B CA 1
ATOM 935 C C . TYR B 1 32 ? 1.748 3.672 14.703 1 98.44 32 TYR B C 1
ATOM 937 O O . TYR B 1 32 ? 2.893 3.215 14.633 1 98.44 32 TYR B O 1
ATOM 945 N N . GLU B 1 33 ? 0.686 3.035 14.406 1 98.19 33 GLU B N 1
ATOM 946 C CA . GLU B 1 33 ? 0.773 1.647 13.961 1 98.19 33 GLU B CA 1
ATOM 947 C C . GLU B 1 33 ? 1.572 1.533 12.664 1 98.19 33 GLU B C 1
ATOM 949 O O . GLU B 1 33 ? 2.359 0.601 12.492 1 98.19 33 GLU B O 1
ATOM 954 N N . MET B 1 34 ? 1.397 2.455 11.742 1 98.5 34 MET B N 1
ATOM 955 C CA . MET B 1 34 ? 2.15 2.449 10.492 1 98.5 34 MET B CA 1
ATOM 956 C C . MET B 1 34 ? 3.637 2.676 10.75 1 98.5 34 MET B C 1
ATOM 958 O O . MET B 1 34 ? 4.48 1.973 10.195 1 98.5 34 MET B O 1
ATOM 962 N N . CYS B 1 35 ? 3.895 3.598 11.633 1 98.44 35 CYS B N 1
ATOM 963 C CA . CYS B 1 35 ? 5.277 3.924 11.961 1 98.44 35 CYS B CA 1
ATOM 964 C C . CYS B 1 35 ? 5.973 2.744 12.633 1 98.44 35 CYS B C 1
ATOM 966 O O . CYS B 1 35 ? 7.176 2.551 12.461 1 98.44 35 CYS B O 1
ATOM 968 N N . ASP B 1 36 ? 5.215 1.978 13.336 1 97.81 36 ASP B N 1
ATOM 969 C CA . ASP B 1 36 ? 5.781 0.855 14.078 1 97.81 36 ASP B CA 1
ATOM 970 C C . ASP B 1 36 ? 5.656 -0.445 13.289 1 97.81 36 ASP B C 1
ATOM 972 O O . ASP B 1 36 ? 5.945 -1.524 13.812 1 97.81 36 ASP B O 1
ATOM 976 N N . ASN B 1 37 ? 5.227 -0.39 12.133 1 97.62 37 ASN B N 1
ATOM 977 C CA . ASN B 1 37 ? 5.027 -1.546 11.266 1 97.62 37 ASN B CA 1
ATOM 978 C C . ASN B 1 37 ? 4.102 -2.574 11.906 1 97.62 37 ASN B C 1
ATOM 980 O O . ASN B 1 37 ? 4.367 -3.775 11.852 1 97.62 37 ASN B O 1
ATOM 984 N N . GLN B 1 38 ? 3.109 -2.09 12.492 1 97.44 38 GLN B N 1
ATOM 985 C CA . GLN B 1 38 ? 2.105 -2.936 13.125 1 97.44 38 GLN B CA 1
ATOM 986 C C . GLN B 1 38 ? 0.818 -2.975 12.312 1 97.44 38 GLN B C 1
ATOM 988 O O . GLN B 1 38 ? -0.102 -3.732 12.625 1 97.44 38 GLN B O 1
ATOM 993 N N . THR B 1 39 ? 0.791 -2.242 11.289 1 97.75 39 THR B N 1
ATOM 994 C CA . THR B 1 39 ? -0.385 -2.199 10.43 1 97.75 39 THR B CA 1
ATOM 995 C C . THR B 1 39 ? -0.478 -3.461 9.57 1 97.75 39 THR B C 1
ATOM 997 O O . THR B 1 39 ? 0.474 -3.816 8.875 1 97.75 39 THR B O 1
ATOM 1000 N N . LYS B 1 40 ? -1.59 -4.074 9.609 1 96.81 40 LYS B N 1
ATOM 1001 C CA . LYS B 1 40 ? -1.805 -5.281 8.82 1 96.81 40 LYS B CA 1
ATOM 1002 C C . LYS B 1 40 ? -2.508 -4.957 7.504 1 96.81 40 LYS B C 1
ATOM 1004 O O . LYS B 1 40 ? -2.137 -5.48 6.449 1 96.81 40 LYS B O 1
ATOM 1009 N N . ARG B 1 41 ? -3.518 -4.074 7.668 1 98 41 ARG B N 1
ATOM 1010 C CA . ARG B 1 41 ? -4.277 -3.604 6.512 1 98 41 ARG B CA 1
ATOM 1011 C C . ARG B 1 41 ? -4.223 -2.084 6.402 1 98 41 ARG B C 1
ATOM 1013 O O . ARG B 1 41 ? -4.352 -1.378 7.402 1 9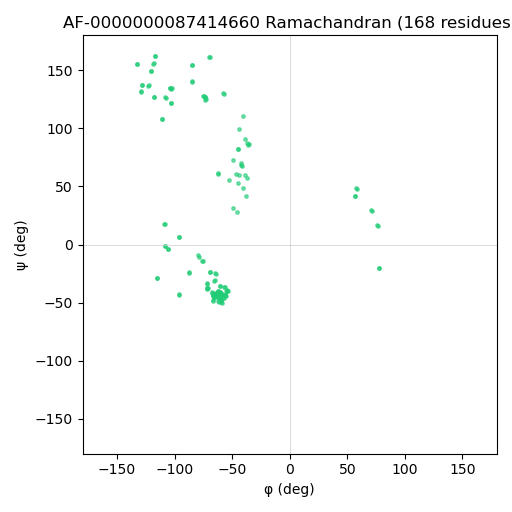8 41 ARG B O 1
ATOM 1020 N N . VAL B 1 42 ? -4.047 -1.584 5.258 1 97.44 42 VAL B N 1
ATOM 1021 C CA . VAL B 1 42 ? -3.932 -0.142 5.066 1 97.44 42 VAL B CA 1
ATOM 1022 C C . VAL B 1 42 ? -5.074 0.356 4.184 1 97.44 42 VAL B C 1
ATOM 1024 O O . VAL B 1 42 ? -5.375 -0.248 3.152 1 97.44 42 VAL B O 1
ATOM 1027 N N . ASP B 1 43 ? -5.727 1.312 4.695 1 97.81 43 ASP B N 1
ATOM 1028 C CA . ASP B 1 43 ? -6.73 2.02 3.9 1 97.81 43 ASP B CA 1
ATOM 1029 C C . ASP B 1 43 ? -6.07 2.932 2.871 1 97.81 43 ASP B C 1
ATOM 1031 O O . ASP B 1 43 ? -5.258 3.789 3.223 1 97.81 43 ASP B O 1
ATOM 1035 N N . LEU B 1 44 ? -6.477 2.771 1.575 1 97.62 44 LEU B N 1
ATOM 1036 C CA . LEU B 1 44 ? -5.762 3.463 0.506 1 97.62 44 LEU B CA 1
ATOM 1037 C C . LEU B 1 44 ? -6.059 4.957 0.535 1 97.62 44 LEU B C 1
ATOM 1039 O O . LEU B 1 44 ? -5.195 5.773 0.197 1 97.62 44 LEU B O 1
ATOM 1043 N N . GLN B 1 45 ? -7.227 5.309 0.917 1 96 45 GLN B N 1
ATOM 1044 C CA . GLN B 1 45 ? -7.539 6.73 1.043 1 96 45 GLN B CA 1
ATOM 1045 C C . GLN B 1 45 ? -6.734 7.371 2.17 1 96 45 GLN B C 1
ATOM 1047 O O . GLN B 1 45 ? -6.227 8.484 2.021 1 96 45 GLN B O 1
ATOM 1052 N N . THR B 1 46 ? -6.672 6.676 3.303 1 97.38 46 THR B N 1
ATOM 1053 C CA . THR B 1 46 ? -5.887 7.172 4.426 1 97.38 46 THR B CA 1
ATOM 1054 C C . THR B 1 46 ? -4.422 7.332 4.031 1 97.38 46 THR B C 1
ATOM 1056 O O . THR B 1 46 ? -3.799 8.352 4.336 1 97.38 46 THR B O 1
ATOM 1059 N N . LEU B 1 47 ? -3.953 6.355 3.348 1 97.56 47 LEU B N 1
ATOM 1060 C CA . LEU B 1 47 ? -2.566 6.418 2.895 1 97.56 47 LEU B CA 1
ATOM 1061 C C . LEU B 1 47 ? -2.357 7.602 1.953 1 97.56 47 LEU B C 1
ATOM 1063 O O . LEU B 1 47 ? -1.362 8.32 2.064 1 97.56 47 LEU B O 1
ATOM 1067 N N . ASP B 1 48 ? -3.291 7.77 1.085 1 96.56 48 ASP B N 1
ATOM 1068 C CA . ASP B 1 48 ? -3.236 8.898 0.161 1 96.56 48 ASP B CA 1
ATOM 1069 C C . ASP B 1 48 ? -3.16 10.227 0.917 1 96.56 48 ASP B C 1
ATOM 1071 O O . ASP B 1 48 ? -2.324 11.07 0.606 1 96.56 48 ASP B O 1
ATOM 1075 N N . LYS B 1 49 ? -3.994 10.359 1.902 1 96.38 49 LYS B N 1
ATOM 1076 C CA . LYS B 1 49 ? -4.004 11.57 2.719 1 96.38 49 LYS B CA 1
ATOM 1077 C C . L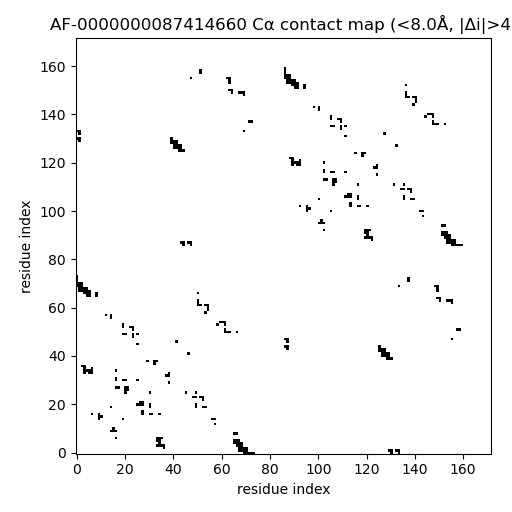YS B 1 49 ? -2.662 11.773 3.418 1 96.38 49 LYS B C 1
ATOM 1079 O O . LYS B 1 49 ? -2.154 12.898 3.48 1 96.38 49 LYS B O 1
ATOM 1084 N N . LEU B 1 50 ? -2.148 10.711 3.879 1 97.56 50 LEU B N 1
ATOM 1085 C CA . LEU B 1 50 ? -0.888 10.789 4.609 1 97.56 50 LEU B CA 1
ATOM 1086 C C . LEU B 1 50 ? 0.247 11.227 3.689 1 97.56 50 LEU B C 1
ATOM 1088 O O . LEU B 1 50 ? 1.056 12.078 4.059 1 97.56 50 LEU B O 1
ATOM 1092 N N . LEU B 1 51 ? 0.307 10.688 2.545 1 97.19 51 LEU B N 1
ATOM 1093 C CA . LEU B 1 51 ? 1.362 11.039 1.602 1 97.19 51 LEU B CA 1
ATOM 1094 C C . LEU B 1 51 ? 1.233 12.492 1.161 1 97.19 51 LEU B C 1
ATOM 1096 O O . LEU B 1 51 ? 2.232 13.211 1.084 1 97.19 51 LEU B O 1
ATOM 1100 N N . THR B 1 52 ? 0.009 12.883 0.86 1 96.44 52 THR B N 1
ATOM 1101 C CA . THR B 1 52 ? -0.244 14.258 0.452 1 96.44 52 THR B CA 1
ATOM 1102 C C . THR B 1 52 ? 0.172 15.234 1.551 1 96.44 52 THR B C 1
ATOM 1104 O O . THR B 1 52 ? 0.881 16.203 1.289 1 96.44 52 THR B O 1
ATOM 1107 N N . THR B 1 53 ? -0.252 14.922 2.736 1 97.12 53 THR B N 1
ATOM 1108 C CA . THR B 1 53 ? 0.051 15.781 3.875 1 97.12 53 THR B CA 1
ATOM 1109 C C . THR B 1 53 ? 1.556 15.836 4.125 1 97.12 53 THR B C 1
ATOM 1111 O O . THR B 1 53 ? 2.102 16.906 4.418 1 97.12 53 THR B O 1
ATOM 1114 N N . LEU B 1 54 ? 2.203 14.758 4.031 1 96.88 54 LEU B N 1
ATOM 1115 C CA . LEU B 1 54 ? 3.648 14.703 4.223 1 96.88 54 LEU B CA 1
ATOM 1116 C C . LEU B 1 54 ? 4.363 15.578 3.195 1 96.88 54 LEU B C 1
ATOM 1118 O O . LEU B 1 54 ? 5.324 16.281 3.529 1 96.88 54 LEU B O 1
ATOM 1122 N N . GLY B 1 55 ? 3.918 15.438 1.958 1 96.12 55 GLY B N 1
ATOM 1123 C CA . GLY B 1 55 ? 4.461 16.328 0.939 1 96.12 55 GLY B CA 1
ATOM 1124 C C . GLY B 1 55 ? 4.285 17.797 1.272 1 96.12 55 GLY B C 1
ATOM 1125 O O . GLY B 1 55 ? 5.219 18.594 1.118 1 96.12 55 GLY B O 1
ATOM 1126 N N . GLU B 1 56 ? 3.186 18.109 1.716 1 95.75 56 GLU B N 1
ATOM 1127 C CA . GLU B 1 56 ? 2.881 19.5 2.084 1 95.75 56 GLU B CA 1
ATOM 1128 C C . GLU B 1 56 ? 3.734 19.953 3.262 1 95.75 56 GLU B C 1
ATOM 1130 O O . GLU B 1 56 ? 4.246 21.078 3.266 1 95.75 56 GLU B O 1
ATOM 1135 N N . LEU B 1 57 ? 3.879 19.078 4.258 1 96.94 57 LEU B N 1
ATOM 1136 C CA . LEU B 1 57 ? 4.621 19.438 5.465 1 96.94 57 LEU B CA 1
ATOM 1137 C C . LEU B 1 57 ? 6.117 19.516 5.18 1 96.94 57 LEU B C 1
ATOM 1139 O O . LEU B 1 57 ? 6.809 20.375 5.719 1 96.94 57 LEU B O 1
ATOM 1143 N N . SER B 1 58 ? 6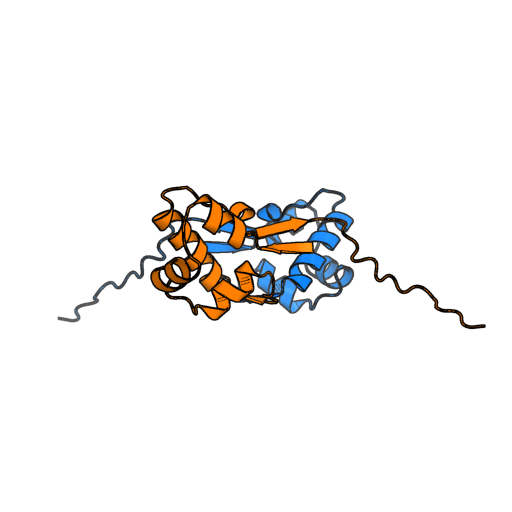.598 18.656 4.367 1 95.94 58 SER B N 1
ATOM 1144 C CA . SER B 1 58 ? 8.031 18.578 4.109 1 95.94 58 SER B CA 1
ATOM 1145 C C . SER B 1 58 ? 8.445 19.516 2.986 1 95.94 58 SER B C 1
ATOM 1147 O O . SER B 1 58 ? 9.617 19.891 2.889 1 95.94 58 SER B O 1
ATOM 1149 N N . GLY B 1 59 ? 7.531 19.828 2.139 1 95.31 59 GLY B N 1
ATOM 1150 C CA . GLY B 1 59 ? 7.836 20.641 0.972 1 95.31 59 GLY B CA 1
ATOM 1151 C C . GLY B 1 59 ? 8.547 19.875 -0.122 1 95.31 59 GLY B C 1
ATOM 1152 O O . GLY B 1 59 ? 9.133 20.469 -1.03 1 95.31 59 GLY B O 1
ATOM 1153 N N . LYS B 1 60 ? 8.484 18.547 -0.005 1 94.5 60 LYS B N 1
ATOM 1154 C CA . LYS B 1 60 ? 9.141 17.672 -0.97 1 94.5 60 LYS B CA 1
ATOM 1155 C C . LYS B 1 60 ? 8.133 16.797 -1.696 1 94.5 60 LYS B C 1
ATOM 1157 O O . LYS B 1 60 ? 6.996 16.641 -1.244 1 94.5 60 LYS B O 1
ATOM 1162 N N . GLU B 1 61 ? 8.617 16.438 -2.797 1 93.88 61 GLU B N 1
ATOM 1163 C CA . GLU B 1 61 ? 7.809 15.453 -3.502 1 93.88 61 GLU B CA 1
ATOM 1164 C C . GLU B 1 61 ? 7.91 14.078 -2.838 1 93.88 61 GLU B C 1
ATOM 1166 O O . GLU B 1 61 ? 9.008 13.578 -2.605 1 93.88 61 GLU B O 1
ATOM 1171 N N . ILE B 1 62 ? 6.805 13.562 -2.506 1 95.75 62 ILE B N 1
ATOM 1172 C CA . ILE B 1 62 ? 6.762 12.25 -1.871 1 95.75 62 ILE B CA 1
ATOM 1173 C C . ILE B 1 62 ? 6.32 11.195 -2.887 1 95.75 62 ILE B C 1
ATOM 1175 O O . ILE B 1 62 ? 5.383 11.422 -3.652 1 95.75 62 ILE B O 1
ATOM 1179 N N . VAL B 1 63 ? 7.02 10.133 -2.893 1 94.88 63 VAL B N 1
ATOM 1180 C CA . VAL B 1 63 ? 6.629 9.008 -3.738 1 94.88 63 VAL B CA 1
ATOM 1181 C C . VAL B 1 63 ? 6.293 7.797 -2.867 1 94.88 63 VAL B C 1
ATOM 1183 O O . VAL B 1 63 ? 6.609 7.773 -1.676 1 94.88 63 VAL B O 1
ATOM 1186 N N . LEU B 1 64 ? 5.602 6.812 -3.385 1 96.62 64 LEU B N 1
ATOM 1187 C CA . LEU B 1 64 ? 5.098 5.66 -2.646 1 96.62 64 LEU B CA 1
ATOM 1188 C C . LEU B 1 64 ? 6.238 4.926 -1.946 1 96.62 64 LEU B C 1
ATOM 1190 O O . LEU B 1 64 ? 6.086 4.48 -0.806 1 96.62 64 LEU B O 1
ATOM 1194 N N . THR B 1 65 ? 7.395 4.871 -2.594 1 95.94 65 THR B N 1
ATOM 1195 C CA . THR B 1 65 ? 8.516 4.102 -2.076 1 95.94 65 THR B CA 1
ATOM 1196 C C . THR B 1 65 ? 9.188 4.832 -0.915 1 95.94 65 THR B C 1
ATOM 1198 O O . THR B 1 65 ? 10.008 4.254 -0.201 1 95.94 65 THR B O 1
ATOM 1201 N N . ASP B 1 66 ? 8.852 6.105 -0.776 1 96 66 ASP B N 1
ATOM 1202 C CA . ASP B 1 66 ? 9.32 6.836 0.398 1 96 66 ASP B CA 1
ATOM 1203 C C . ASP B 1 66 ? 8.625 6.336 1.666 1 96 66 ASP B C 1
ATOM 1205 O O . ASP B 1 66 ? 9.156 6.488 2.768 1 96 66 ASP B O 1
ATOM 1209 N N . VAL B 1 67 ? 7.398 5.723 1.486 1 96.81 67 VAL B N 1
ATOM 1210 C CA . VAL B 1 67 ? 6.574 5.414 2.648 1 96.81 67 VAL B CA 1
ATOM 1211 C C . VAL B 1 67 ? 6.422 3.902 2.791 1 96.81 67 VAL B C 1
ATOM 1213 O O . VAL B 1 67 ? 6.273 3.389 3.902 1 96.81 67 VAL B O 1
ATOM 1216 N N . LEU B 1 68 ? 6.492 3.225 1.65 1 97.44 68 LEU B N 1
ATOM 1217 C CA . LEU B 1 68 ? 6.293 1.778 1.619 1 97.44 68 LEU B CA 1
ATOM 1218 C C . LEU B 1 68 ? 7.438 1.09 0.883 1 97.44 68 LEU B C 1
ATOM 1220 O O . LEU B 1 68 ? 7.887 1.568 -0.161 1 97.44 68 LEU B O 1
ATOM 1224 N N . GLU B 1 69 ? 7.867 -0.028 1.483 1 95.75 69 GLU B N 1
ATOM 1225 C CA . GLU B 1 69 ? 8.953 -0.8 0.883 1 95.75 69 GLU B CA 1
ATOM 1226 C C . GLU B 1 69 ? 8.578 -2.273 0.76 1 95.75 69 GLU B C 1
ATOM 1228 O O . GLU B 1 69 ? 8.008 -2.854 1.687 1 95.75 69 GLU B O 1
ATOM 1233 N N . TYR B 1 70 ? 8.797 -2.812 -0.395 1 96.75 70 TYR B N 1
ATOM 1234 C CA . TYR B 1 70 ? 8.664 -4.246 -0.637 1 96.75 70 TYR B CA 1
ATOM 1235 C C . TYR B 1 70 ? 10.031 -4.918 -0.7 1 96.75 70 TYR B C 1
ATOM 1237 O O . TYR B 1 70 ? 10.891 -4.512 -1.482 1 96.75 70 TYR B O 1
ATOM 1245 N N . ILE B 1 71 ? 10.273 -5.867 0.13 1 92.38 71 ILE B N 1
ATOM 1246 C CA . ILE B 1 71 ? 11.516 -6.629 0.159 1 92.38 71 ILE B CA 1
ATOM 1247 C C . ILE B 1 71 ? 11.258 -8.062 -0.293 1 92.38 71 ILE B C 1
ATOM 1249 O O . ILE B 1 71 ? 10.68 -8.859 0.453 1 92.38 71 ILE B O 1
ATOM 1253 N N . PRO B 1 72 ? 11.758 -8.328 -1.536 1 85.88 72 PRO B N 1
ATOM 1254 C CA . PRO B 1 72 ? 11.539 -9.672 -2.057 1 85.88 72 PRO B CA 1
ATOM 1255 C C . PRO B 1 72 ? 12.336 -10.734 -1.308 1 85.88 72 PRO B C 1
ATOM 1257 O O . PRO B 1 72 ? 13.453 -10.469 -0.854 1 85.88 72 PRO B O 1
ATOM 1260 N N . GLY B 1 73 ? 11.961 -12.07 -1.414 1 71.12 73 GLY B N 1
ATOM 1261 C CA . GLY B 1 73 ? 12.789 -13.211 -1.053 1 71.12 73 GLY B CA 1
ATOM 1262 C C . GLY B 1 73 ? 12.852 -13.453 0.443 1 71.12 73 GLY B C 1
ATOM 1263 O O . GLY B 1 73 ? 13.539 -14.367 0.901 1 71.12 73 GLY B O 1
ATOM 1264 N N . VAL B 1 74 ? 12.539 -12.43 1.234 1 57.84 74 VAL B N 1
ATOM 1265 C CA . VAL B 1 74 ? 12.695 -12.773 2.645 1 57.84 74 VAL B CA 1
ATOM 1266 C C . VAL B 1 74 ? 11.734 -13.898 3.01 1 57.84 74 VAL B C 1
ATOM 1268 O O . VAL B 1 74 ? 10.516 -13.727 2.965 1 57.84 74 VAL B O 1
ATOM 1271 N N . GLU B 1 75 ? 11.977 -14.93 2.326 1 49.88 75 GLU B N 1
ATOM 1272 C CA . GLU B 1 75 ? 11.195 -16.094 2.748 1 49.88 75 GLU B CA 1
ATOM 1273 C C . GLU B 1 75 ? 10.992 -16.094 4.262 1 49.88 75 GLU B C 1
ATOM 1275 O O . GLU B 1 75 ? 11.945 -15.914 5.02 1 49.88 75 GLU B O 1
ATOM 1280 N N . GLU B 1 76 ? 10.008 -15.438 4.609 1 46.81 76 GLU B N 1
ATOM 1281 C CA . GLU B 1 76 ? 9.859 -15.766 6.023 1 46.81 76 GLU B CA 1
ATOM 1282 C C . GLU B 1 76 ? 10.078 -17.266 6.266 1 46.81 76 GLU B C 1
ATOM 1284 O O . GLU B 1 76 ? 9.367 -18.094 5.711 1 46.81 76 GLU B O 1
ATOM 1289 N N . LYS B 1 77 ? 11.32 -17.75 6.102 1 42.09 77 LYS B N 1
ATOM 1290 C CA . LYS B 1 77 ? 11.602 -19.125 6.48 1 42.09 77 LYS B CA 1
ATOM 1291 C C . LYS B 1 77 ? 10.836 -19.516 7.742 1 42.09 77 LYS B C 1
ATOM 1293 O O . LYS B 1 77 ? 10.906 -18.828 8.758 1 42.09 77 LYS B O 1
ATOM 1298 N N . LYS B 1 78 ? 9.688 -19.953 7.555 1 43.22 78 LYS B N 1
ATOM 1299 C CA . LYS B 1 78 ? 9.195 -20.703 8.711 1 43.22 78 LYS B CA 1
ATOM 1300 C C . LYS B 1 78 ? 10.258 -21.656 9.234 1 43.22 78 LYS B C 1
ATOM 1302 O O . LYS B 1 78 ? 10.867 -22.406 8.461 1 43.22 78 LYS B O 1
ATOM 1307 N N . GLN B 1 79 ? 11.211 -21.281 10.031 1 41.19 79 GLN B N 1
ATOM 1308 C CA . GLN B 1 79 ? 12.016 -22.203 10.812 1 41.19 79 GLN B CA 1
ATOM 1309 C C . GLN B 1 79 ? 11.172 -23.359 11.352 1 41.19 79 GLN B C 1
ATOM 1311 O O . GLN B 1 79 ? 10.391 -23.172 12.297 1 41.19 79 GLN B O 1
ATOM 1316 N N . GLY B 1 80 ? 10.305 -23.922 10.625 1 39.91 80 GLY B N 1
ATOM 1317 C CA . GLY B 1 80 ? 9.742 -25.156 11.164 1 39.91 80 GLY B CA 1
ATOM 1318 C C . GLY B 1 80 ? 10.797 -26.125 11.648 1 39.91 80 GLY B C 1
ATOM 1319 O O . GLY B 1 80 ? 11.258 -26.984 10.891 1 39.91 80 GLY B O 1
ATOM 1320 N N . GLU B 1 81 ? 11.945 -25.703 12.141 1 41.94 81 GLU B N 1
ATOM 1321 C CA . GLU B 1 81 ? 12.82 -26.75 12.672 1 41.94 81 GLU B CA 1
ATOM 1322 C C . GLU B 1 81 ? 12.023 -27.797 13.438 1 41.94 81 GLU B C 1
ATOM 1324 O O . GLU B 1 81 ? 11.125 -27.469 14.211 1 41.94 81 GLU B O 1
ATOM 1329 N N . ASP B 1 82 ? 11.953 -29.078 12.797 1 41.59 82 ASP B N 1
ATOM 1330 C CA . ASP B 1 82 ? 11.641 -30.469 13.125 1 41.59 82 ASP B CA 1
ATOM 1331 C C . ASP B 1 82 ? 12.195 -30.844 14.5 1 41.59 82 ASP B C 1
ATOM 1333 O O . ASP B 1 82 ? 13.406 -30.828 14.719 1 41.59 82 ASP B O 1
ATOM 1337 N N . ASN B 1 83 ? 11.898 -30.281 15.625 1 42.5 83 ASN B N 1
ATOM 1338 C CA . ASN B 1 83 ? 12.25 -30.969 16.859 1 42.5 83 ASN B CA 1
ATOM 1339 C C . ASN B 1 83 ? 11.914 -32.469 16.781 1 42.5 83 ASN B C 1
ATOM 1341 O O . ASN B 1 83 ? 10.742 -32.844 16.844 1 42.5 83 ASN B O 1
ATOM 1345 N N . PRO B 1 84 ? 12.453 -33.281 15.859 1 42.62 84 PRO B N 1
ATOM 1346 C CA . PRO B 1 84 ? 12.242 -34.719 16.062 1 42.62 84 PRO B CA 1
ATOM 1347 C C . PRO B 1 84 ? 12.664 -35.188 17.453 1 42.62 84 PRO B C 1
ATOM 1349 O O . PRO B 1 84 ? 13.836 -35.094 17.812 1 42.62 84 PRO B O 1
ATOM 1352 N N . ASP B 1 85 ? 12.227 -34.688 18.531 1 39.28 85 ASP B N 1
ATOM 1353 C CA . ASP B 1 85 ? 12.461 -35.5 19.719 1 39.28 85 ASP B CA 1
ATOM 1354 C C . ASP B 1 85 ? 12.094 -36.969 19.484 1 39.28 85 ASP B C 1
ATOM 1356 O O . ASP B 1 85 ? 10.914 -37.281 19.312 1 39.28 85 ASP B O 1
ATOM 1360 N N . LYS B 1 86 ? 12.758 -37.719 18.484 1 29.2 86 LYS B N 1
ATOM 1361 C CA . LYS B 1 86 ? 12.93 -39.156 18.719 1 29.2 86 LYS B CA 1
ATOM 1362 C C . LYS B 1 86 ? 13.719 -39.406 20 1 29.2 86 LYS B C 1
ATOM 1364 O O . LYS B 1 86 ? 14.68 -38.719 20.297 1 29.2 86 LYS B O 1
#